Protein AF-A0A1G9MNF8-F1 (afdb_monomer_lite)

Secondary structure (DSSP, 8-state):
----HHHHHHHHHHHHHHHHHHHHHHHTTSTTHHHHHHHHHHHHHHHHHHHHHHHHHTT--

Radius of gyration: 14.58 Å; chains: 1; bounding box: 26×17×42 Å

Organism: NCBI:txid1121325

Foldseek 3Di:
DPPPPVNLVVVLVVVLVVLLVVLVVVLVVDPPSPVSNVVSVVVNVVVVVVSVVVVVVVVVD

pLDDT: mean 70.56, std 7.47, range [45.62, 80.38]

Sequence (61 aa):
MKMNRRILVVSTLIVSLLTSSFVLFWGKSINNSDMILSVFVIIEIILVIFLSVDILKNIKK

Structure (mmCIF, N/CA/C/O backbone):
data_AF-A0A1G9MNF8-F1
#
_entry.id   AF-A0A1G9MNF8-F1
#
loop_
_atom_site.group_PDB
_atom_site.id
_atom_site.type_symbol
_atom_site.label_atom_id
_atom_site.label_alt_id
_atom_site.label_comp_id
_atom_site.label_asym_id
_atom_site.label_entity_id
_atom_site.label_seq_id
_atom_site.pdbx_PDB_ins_code
_atom_site.Cartn_x
_atom_site.Cartn_y
_atom_site.Cartn_z
_atom_site.occupancy
_atom_site.B_iso_or_equiv
_atom_site.auth_seq_id
_atom_site.auth_comp_id
_atom_site.auth_asym_id
_atom_site.auth_atom_id
_atom_site.pdbx_PDB_model_num
ATOM 1 N N . MET A 1 1 ? -4.101 9.325 22.742 1.00 49.31 1 MET A N 1
ATOM 2 C CA . MET A 1 1 ? -5.017 9.908 21.734 1.00 49.31 1 MET A CA 1
ATOM 3 C C . MET A 1 1 ? -5.933 8.814 21.210 1.00 49.31 1 MET A C 1
ATOM 5 O O . MET A 1 1 ? -5.425 7.834 20.684 1.00 49.31 1 MET A O 1
ATOM 9 N N . LYS A 1 2 ? -7.259 8.939 21.371 1.00 56.25 2 LYS A N 1
ATOM 10 C CA . LYS A 1 2 ? -8.223 8.061 20.685 1.00 56.25 2 LYS A CA 1
ATOM 11 C C . LYS A 1 2 ? -8.244 8.466 19.209 1.00 56.25 2 LYS A C 1
ATOM 13 O O . LYS A 1 2 ? -9.028 9.317 18.811 1.00 56.25 2 LYS A O 1
ATOM 18 N N . MET A 1 3 ? -7.304 7.941 18.426 1.00 57.06 3 MET A N 1
ATOM 19 C CA . MET A 1 3 ? -7.290 8.146 16.981 1.00 57.06 3 MET A CA 1
ATOM 20 C C . MET A 1 3 ? -8.543 7.467 16.420 1.00 57.06 3 MET A C 1
ATOM 22 O O . MET A 1 3 ? -8.711 6.256 16.571 1.00 57.06 3 MET A O 1
ATOM 26 N N . ASN A 1 4 ? -9.464 8.240 15.842 1.00 72.50 4 ASN A N 1
ATOM 27 C CA . ASN A 1 4 ? -10.686 7.679 15.273 1.00 72.50 4 ASN A CA 1
ATOM 28 C C . ASN A 1 4 ? -10.295 6.648 14.208 1.00 72.50 4 ASN A C 1
ATOM 30 O O . ASN A 1 4 ? -9.603 6.996 13.255 1.00 72.50 4 ASN A O 1
ATOM 34 N N . ARG A 1 5 ? -10.753 5.392 14.338 1.00 67.88 5 ARG A N 1
ATOM 35 C CA . ARG A 1 5 ? -10.441 4.303 13.384 1.00 67.88 5 ARG A CA 1
ATOM 36 C C . ARG A 1 5 ? -10.661 4.712 11.925 1.00 67.88 5 ARG A C 1
ATOM 38 O O . ARG A 1 5 ? -9.882 4.340 11.060 1.00 67.88 5 ARG A O 1
ATOM 45 N N . ARG A 1 6 ? -11.681 5.538 11.670 1.00 69.56 6 ARG A N 1
ATOM 46 C CA . ARG A 1 6 ? -11.963 6.107 10.344 1.00 69.56 6 ARG A CA 1
ATOM 47 C C . ARG A 1 6 ? -10.817 6.975 9.815 1.00 69.56 6 ARG A C 1
ATOM 49 O O . ARG A 1 6 ? -10.475 6.855 8.652 1.00 69.56 6 ARG A O 1
ATOM 56 N N . ILE A 1 7 ? -10.200 7.796 10.662 1.00 75.25 7 ILE A N 1
ATOM 57 C CA . ILE A 1 7 ? -9.069 8.659 10.285 1.00 75.25 7 ILE A CA 1
ATOM 58 C C . ILE A 1 7 ? -7.840 7.812 9.946 1.00 75.25 7 ILE A C 1
ATOM 60 O O . ILE A 1 7 ? -7.154 8.117 8.982 1.00 75.25 7 ILE A O 1
ATOM 64 N N . LEU A 1 8 ? -7.601 6.724 10.685 1.00 73.81 8 LEU A N 1
ATOM 65 C CA . LEU A 1 8 ? -6.471 5.825 10.434 1.00 73.81 8 LEU A CA 1
ATOM 66 C C . LEU A 1 8 ? -6.614 5.064 9.104 1.00 73.81 8 LEU A C 1
ATOM 68 O O . LEU A 1 8 ? -5.645 4.942 8.361 1.00 73.81 8 LEU A O 1
ATOM 72 N N . VAL A 1 9 ? -7.827 4.603 8.780 1.00 75.12 9 VAL A N 1
ATOM 73 C CA . VAL A 1 9 ? -8.136 3.963 7.486 1.00 75.12 9 VAL A CA 1
ATOM 74 C C . VAL A 1 9 ? -8.036 4.967 6.333 1.00 75.12 9 VAL A C 1
ATOM 76 O O . VAL A 1 9 ? -7.485 4.667 5.278 1.00 75.12 9 VAL A O 1
ATOM 79 N N . VAL A 1 10 ? -8.533 6.189 6.532 1.00 75.75 10 VAL A N 1
ATOM 80 C CA . VAL A 1 10 ? -8.449 7.244 5.515 1.00 75.75 10 VAL A CA 1
ATOM 81 C C . VAL A 1 10 ? -6.998 7.667 5.283 1.00 75.75 10 VAL A C 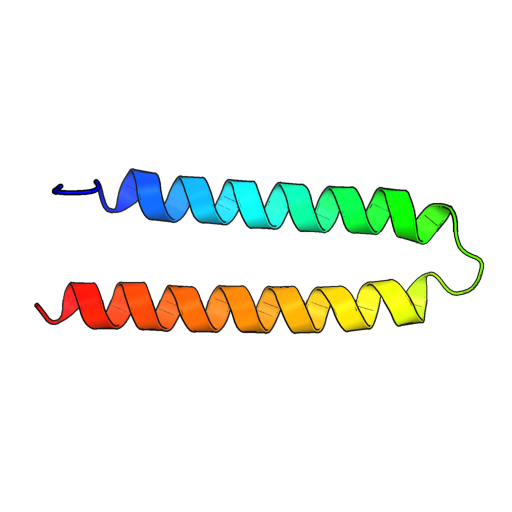1
ATOM 83 O O . VAL A 1 10 ? -6.585 7.776 4.133 1.00 75.75 10 VAL A O 1
ATOM 86 N N . SER A 1 11 ? -6.193 7.843 6.336 1.00 71.31 11 SER A N 1
ATOM 87 C CA . SER A 1 11 ? -4.782 8.212 6.175 1.00 71.31 11 SER A CA 1
ATOM 88 C C . SER A 1 11 ? -3.998 7.132 5.440 1.00 71.31 11 SER A C 1
ATOM 90 O O . SER A 1 11 ? -3.110 7.453 4.661 1.00 71.31 11 SER A O 1
ATOM 92 N N . THR A 1 12 ? -4.336 5.858 5.642 1.00 74.12 12 THR A N 1
ATOM 93 C CA . THR A 1 12 ? -3.677 4.769 4.919 1.00 74.12 12 THR A CA 1
ATOM 94 C C . THR A 1 12 ? -4.042 4.698 3.457 1.00 74.12 12 THR A C 1
ATOM 96 O O . THR A 1 12 ? -3.151 4.539 2.627 1.00 74.12 12 THR A O 1
ATOM 99 N N . LEU A 1 13 ? -5.324 4.854 3.133 1.00 76.50 13 LEU A N 1
ATOM 100 C CA . LEU A 1 13 ? -5.764 4.934 1.743 1.00 76.50 13 LEU A CA 1
ATOM 101 C C . LEU A 1 13 ? -5.084 6.098 1.017 1.00 76.50 13 LEU A C 1
ATOM 103 O O . LEU A 1 13 ? -4.622 5.928 -0.105 1.00 76.50 13 LEU A O 1
ATOM 107 N N . ILE A 1 14 ? -4.965 7.254 1.677 1.00 76.88 14 ILE A N 1
ATOM 108 C CA . ILE A 1 14 ? -4.273 8.424 1.124 1.00 76.88 14 ILE A CA 1
ATOM 109 C C . ILE A 1 14 ? -2.791 8.119 0.882 1.00 76.88 14 ILE A C 1
ATOM 111 O O . ILE A 1 14 ? -2.283 8.426 -0.193 1.00 76.88 14 ILE A O 1
ATOM 115 N N . VAL A 1 15 ? -2.099 7.503 1.845 1.00 78.62 15 VAL A N 1
ATOM 116 C CA . VAL A 1 15 ? -0.679 7.150 1.691 1.00 78.62 15 VAL A CA 1
ATOM 117 C C . VAL A 1 15 ? -0.477 6.173 0.533 1.00 78.62 15 VAL A C 1
ATOM 119 O O . VAL A 1 15 ? 0.389 6.431 -0.294 1.00 78.62 15 VAL A O 1
ATOM 122 N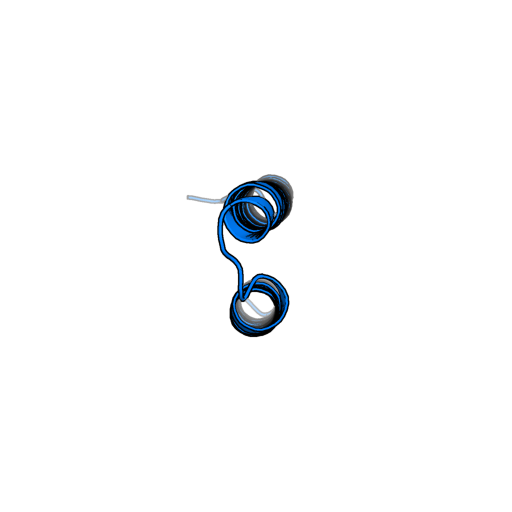 N . SER A 1 16 ? -1.308 5.131 0.421 1.00 77.69 16 SER A N 1
ATOM 123 C CA . SER A 1 16 ? -1.267 4.169 -0.695 1.00 77.69 16 SER A CA 1
ATOM 124 C C . SER A 1 16 ? -1.504 4.845 -2.055 1.00 77.69 16 SER A C 1
ATOM 126 O O . SER A 1 16 ? -0.738 4.660 -2.999 1.00 77.69 16 SER A O 1
ATOM 128 N N . LEU A 1 17 ? -2.508 5.722 -2.153 1.00 78.56 17 LEU A N 1
ATOM 129 C CA . LEU A 1 17 ? -2.783 6.486 -3.376 1.00 78.56 17 LEU A CA 1
ATOM 130 C C . LEU A 1 17 ? -1.611 7.386 -3.787 1.00 78.56 17 LEU A C 1
ATOM 132 O O . LEU A 1 17 ? -1.280 7.471 -4.974 1.00 78.56 17 LEU A O 1
ATOM 136 N N . LEU A 1 18 ? -0.978 8.050 -2.816 1.00 77.50 18 LEU A N 1
ATOM 137 C CA . LEU A 1 18 ? 0.184 8.902 -3.058 1.00 77.50 18 LEU A CA 1
ATOM 138 C C . LEU A 1 18 ? 1.398 8.082 -3.499 1.00 77.50 18 LEU A C 1
ATOM 140 O O . LEU A 1 18 ? 2.068 8.476 -4.453 1.00 77.50 18 LEU A O 1
ATOM 144 N N . THR A 1 19 ? 1.657 6.932 -2.870 1.00 76.94 19 THR A N 1
ATOM 145 C CA . THR A 1 19 ? 2.753 6.042 -3.276 1.00 76.94 19 THR A CA 1
ATOM 146 C C . THR A 1 19 ? 2.526 5.478 -4.669 1.00 76.94 19 THR A C 1
ATOM 148 O O . THR A 1 19 ? 3.420 5.571 -5.504 1.00 76.94 19 THR A O 1
ATOM 151 N N . SER A 1 20 ? 1.323 4.992 -4.971 1.00 71.75 20 SER A N 1
ATOM 152 C CA . SER A 1 20 ? 0.987 4.465 -6.296 1.00 71.75 20 SER A CA 1
ATOM 153 C C . SER A 1 20 ? 1.143 5.530 -7.395 1.00 71.75 20 SER A C 1
ATOM 155 O O . SER A 1 20 ? 1.781 5.291 -8.423 1.00 71.75 20 SER A O 1
ATOM 157 N N . SER A 1 21 ? 0.659 6.753 -7.145 1.00 71.88 21 SER A N 1
ATOM 158 C CA . SER A 1 21 ? 0.779 7.874 -8.090 1.00 71.88 21 SER A CA 1
ATOM 159 C C . SER A 1 21 ? 2.231 8.309 -8.305 1.00 71.88 21 SER A C 1
ATOM 161 O O . SER A 1 21 ? 2.642 8.565 -9.437 1.00 71.88 21 SER A O 1
ATOM 163 N N . PHE A 1 22 ? 3.023 8.363 -7.231 1.00 76.50 22 PHE A N 1
ATOM 164 C CA . PHE A 1 22 ? 4.445 8.692 -7.302 1.00 76.50 22 PHE A CA 1
ATOM 165 C C . PHE A 1 22 ? 5.216 7.661 -8.135 1.00 76.50 22 PHE A C 1
ATOM 167 O O . PHE A 1 22 ? 6.020 8.031 -8.988 1.00 76.50 22 PHE A O 1
ATOM 174 N N . VAL A 1 23 ? 4.920 6.374 -7.951 1.00 69.25 23 VAL A N 1
ATOM 175 C CA . VAL A 1 23 ? 5.566 5.277 -8.684 1.00 69.25 23 VAL A CA 1
ATOM 176 C C . VAL A 1 23 ? 5.188 5.285 -10.160 1.00 69.25 23 VAL A C 1
ATOM 178 O O . VAL A 1 23 ? 6.059 5.096 -11.001 1.00 69.25 23 VAL A O 1
ATOM 181 N N . LEU A 1 24 ? 3.928 5.555 -10.506 1.00 68.75 24 LEU A N 1
ATOM 182 C CA . LEU A 1 24 ? 3.510 5.693 -11.905 1.00 68.75 24 LEU A CA 1
ATOM 183 C C . LEU A 1 24 ? 4.204 6.870 -12.602 1.00 68.75 24 LEU A C 1
ATOM 185 O O . LEU A 1 24 ? 4.607 6.758 -13.762 1.00 68.75 24 LEU A O 1
ATOM 189 N N . PHE A 1 25 ? 4.369 7.990 -11.894 1.00 68.81 25 PHE A N 1
ATOM 190 C CA . PHE A 1 25 ? 5.064 9.162 -12.420 1.00 68.81 25 PHE A CA 1
ATOM 191 C C . PHE A 1 25 ? 6.567 8.903 -12.596 1.00 68.81 25 PHE A C 1
ATOM 193 O O . PHE A 1 25 ? 7.141 9.239 -13.630 1.00 68.81 25 PHE A O 1
ATOM 200 N N . TRP A 1 26 ? 7.197 8.249 -11.618 1.00 67.25 26 TRP A N 1
ATOM 201 C CA . TRP A 1 26 ? 8.625 7.937 -11.641 1.00 67.25 26 TRP A CA 1
ATOM 202 C C . TRP A 1 26 ? 8.967 6.807 -12.620 1.00 67.25 26 TRP A C 1
ATOM 204 O O . TRP A 1 26 ? 9.953 6.888 -13.350 1.00 67.25 26 TRP A O 1
ATOM 214 N N . GLY A 1 27 ? 8.123 5.775 -12.683 1.00 63.69 27 GLY A N 1
ATOM 215 C CA . GLY A 1 27 ? 8.258 4.636 -13.587 1.00 63.69 27 GLY A CA 1
ATOM 216 C C . GLY A 1 27 ? 8.250 5.064 -15.050 1.00 63.69 27 GLY A C 1
ATOM 217 O O . GLY A 1 27 ? 9.057 4.571 -15.824 1.00 63.69 27 GLY A O 1
ATOM 218 N N . LYS A 1 28 ? 7.445 6.067 -15.424 1.00 63.03 28 LYS A N 1
ATOM 219 C CA . LYS A 1 28 ? 7.457 6.641 -16.781 1.00 63.03 28 LYS A CA 1
ATOM 220 C C . LYS A 1 28 ? 8.779 7.310 -17.181 1.00 63.03 28 LYS A C 1
ATOM 222 O O . LYS A 1 28 ? 9.017 7.488 -18.370 1.00 63.03 28 LYS A O 1
ATOM 227 N N . SER A 1 29 ? 9.605 7.705 -16.213 1.00 64.94 29 SER A N 1
ATOM 228 C CA . SER A 1 29 ? 10.858 8.432 -16.444 1.00 64.94 29 SER A CA 1
ATOM 229 C C . SER A 1 29 ? 12.064 7.503 -16.655 1.00 64.94 29 SER A C 1
ATOM 231 O O . SER A 1 29 ? 13.093 7.929 -17.175 1.00 64.94 29 SER A O 1
ATOM 233 N N . ILE A 1 30 ? 11.967 6.226 -16.263 1.00 66.56 30 ILE A N 1
ATOM 234 C CA . ILE A 1 30 ? 13.105 5.296 -16.245 1.00 66.56 30 ILE A CA 1
ATOM 235 C C . ILE A 1 30 ? 12.859 4.132 -17.204 1.00 66.56 30 ILE A C 1
ATOM 237 O O . ILE A 1 30 ? 11.841 3.456 -17.125 1.00 66.56 30 ILE A O 1
ATOM 241 N N . ASN A 1 31 ? 13.848 3.841 -18.054 1.00 64.75 31 ASN A N 1
ATOM 242 C CA . ASN A 1 31 ? 13.812 2.782 -19.077 1.00 64.75 31 ASN A CA 1
ATOM 243 C C . ASN A 1 31 ? 13.568 1.352 -18.532 1.00 64.75 31 ASN A C 1
ATOM 245 O O . ASN A 1 31 ? 13.294 0.445 -19.307 1.00 64.75 31 ASN A O 1
ATOM 249 N N . ASN A 1 32 ? 13.651 1.162 -17.210 1.00 67.38 32 ASN A N 1
ATOM 250 C CA . ASN A 1 32 ? 13.385 -0.087 -16.483 1.00 67.38 32 ASN A CA 1
ATOM 251 C C . ASN A 1 32 ? 12.160 0.053 -15.557 1.00 67.38 32 ASN A C 1
ATOM 253 O O . ASN A 1 32 ? 12.187 -0.357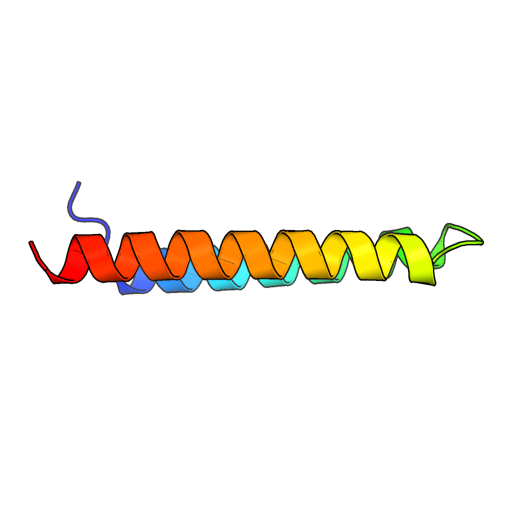 -14.392 1.00 67.38 32 ASN A O 1
ATOM 257 N N . SER A 1 33 ? 11.099 0.679 -16.065 1.00 66.94 33 SER A N 1
ATOM 258 C CA . SER A 1 33 ? 9.861 0.996 -15.344 1.00 66.94 33 SER A CA 1
ATOM 259 C C . SER A 1 33 ? 9.253 -0.207 -14.619 1.00 66.94 33 SER A C 1
ATOM 261 O O . SER A 1 33 ? 8.817 -0.081 -13.476 1.00 66.94 33 SER A O 1
ATOM 263 N N . ASP A 1 34 ? 9.285 -1.385 -15.244 1.00 70.12 34 ASP A N 1
ATOM 264 C CA . ASP A 1 34 ? 8.589 -2.589 -14.772 1.00 70.12 34 ASP A CA 1
ATOM 265 C C . ASP A 1 34 ? 9.238 -3.214 -13.528 1.00 70.12 34 ASP A C 1
ATOM 267 O O . ASP A 1 34 ? 8.553 -3.686 -12.615 1.00 70.12 34 ASP A O 1
ATOM 271 N N . MET A 1 35 ? 10.572 -3.171 -13.443 1.00 71.19 35 MET A N 1
ATOM 272 C CA . MET A 1 35 ? 11.307 -3.679 -12.280 1.00 71.19 35 MET A CA 1
ATOM 273 C C . MET A 1 35 ? 11.122 -2.765 -11.058 1.00 71.19 35 MET A C 1
ATOM 275 O O . MET A 1 35 ? 11.019 -3.233 -9.927 1.00 71.19 35 MET A O 1
ATOM 279 N N . ILE A 1 36 ? 11.030 -1.453 -11.276 1.00 72.69 36 ILE A N 1
ATOM 280 C CA . ILE A 1 36 ? 10.809 -0.477 -10.201 1.00 72.69 36 ILE A CA 1
ATOM 281 C C . ILE A 1 36 ? 9.360 -0.549 -9.707 1.00 72.69 36 ILE A C 1
ATOM 283 O O . ILE A 1 36 ? 9.124 -0.572 -8.499 1.00 72.69 36 ILE A O 1
ATOM 287 N N . LEU A 1 37 ? 8.399 -0.651 -10.631 1.00 72.12 37 LEU A N 1
ATOM 288 C CA . LEU A 1 37 ? 6.981 -0.840 -10.319 1.00 72.12 37 LEU A CA 1
ATOM 289 C C . LEU A 1 37 ? 6.758 -2.086 -9.456 1.00 72.12 37 LEU A C 1
ATOM 291 O O . LEU A 1 37 ? 6.086 -2.010 -8.430 1.00 72.12 37 LEU A O 1
ATOM 295 N N . SER A 1 38 ? 7.361 -3.217 -9.825 1.00 67.94 38 SER A N 1
ATOM 296 C CA . SER A 1 38 ? 7.205 -4.475 -9.082 1.00 67.94 38 SER A CA 1
ATOM 297 C C . SER A 1 38 ? 7.785 -4.418 -7.663 1.00 67.94 38 SER A C 1
ATOM 299 O O . SER A 1 38 ? 7.119 -4.855 -6.724 1.00 67.94 38 SER A O 1
ATOM 301 N N . VAL A 1 39 ? 8.965 -3.819 -7.464 1.00 77.19 39 VAL A N 1
ATOM 302 C CA . VAL A 1 39 ? 9.543 -3.623 -6.117 1.00 77.19 39 VAL A CA 1
ATOM 303 C C . VAL A 1 39 ? 8.643 -2.741 -5.248 1.00 77.19 39 VAL A C 1
ATOM 305 O O . VAL A 1 39 ? 8.431 -3.039 -4.072 1.00 77.19 39 VAL A O 1
ATOM 308 N N . PHE A 1 40 ? 8.063 -1.688 -5.820 1.00 73.38 40 PHE A N 1
ATOM 309 C CA . PHE A 1 40 ? 7.160 -0.805 -5.087 1.00 73.38 40 PHE A CA 1
ATOM 310 C C . PHE A 1 40 ? 5.833 -1.466 -4.718 1.00 73.38 40 PHE A C 1
ATOM 312 O O . PHE A 1 40 ? 5.384 -1.301 -3.587 1.00 73.38 40 PHE A O 1
ATOM 319 N N . VAL A 1 41 ? 5.243 -2.260 -5.614 1.00 73.44 41 VAL A N 1
ATOM 320 C CA . VAL A 1 41 ? 4.031 -3.041 -5.312 1.00 73.44 41 VAL A CA 1
ATOM 321 C C . VAL A 1 41 ? 4.285 -4.005 -4.151 1.00 73.44 41 VAL A C 1
ATOM 323 O O . VAL A 1 41 ? 3.452 -4.124 -3.255 1.00 73.44 41 VAL A O 1
ATOM 326 N N . ILE A 1 42 ? 5.457 -4.647 -4.105 1.00 79.12 42 ILE A N 1
ATOM 327 C CA . ILE A 1 42 ? 5.840 -5.522 -2.986 1.00 79.12 42 ILE A CA 1
ATOM 328 C C . ILE A 1 42 ? 5.915 -4.729 -1.672 1.00 79.12 42 ILE A C 1
ATOM 330 O O . ILE A 1 42 ? 5.377 -5.172 -0.656 1.00 79.12 42 ILE A O 1
ATOM 334 N N . ILE A 1 43 ? 6.538 -3.548 -1.685 1.00 80.25 43 ILE A N 1
ATOM 335 C CA . ILE A 1 43 ? 6.629 -2.671 -0.506 1.00 80.25 43 ILE A CA 1
ATOM 336 C C . ILE A 1 43 ? 5.236 -2.214 -0.051 1.00 8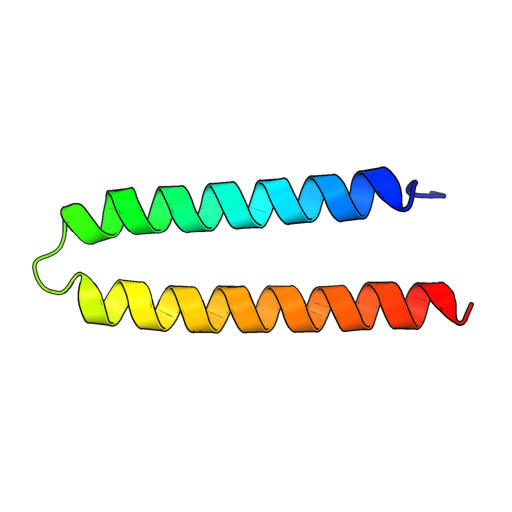0.25 43 ILE A C 1
ATOM 338 O O . ILE A 1 43 ? 4.949 -2.223 1.146 1.00 80.25 43 ILE A O 1
ATOM 342 N N . GLU A 1 44 ? 4.358 -1.859 -0.989 1.00 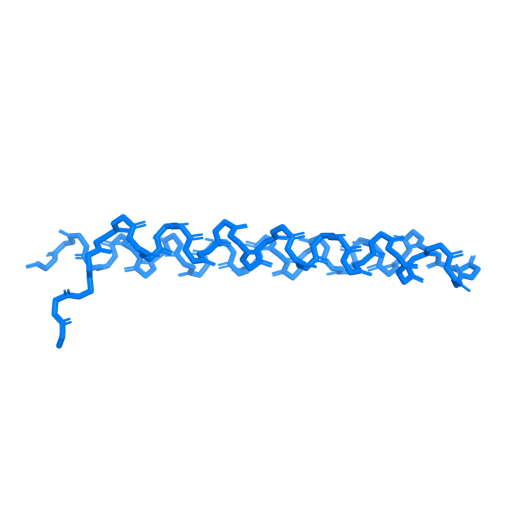74.62 44 GLU A N 1
ATOM 343 C CA . GLU A 1 44 ? 2.991 -1.424 -0.703 1.00 74.62 44 GLU A CA 1
ATOM 344 C C . GLU A 1 44 ? 2.165 -2.553 -0.070 1.00 74.62 44 GLU A C 1
ATOM 346 O O . GLU A 1 44 ? 1.501 -2.338 0.944 1.00 74.62 44 GLU A O 1
ATOM 351 N N . ILE A 1 45 ? 2.294 -3.784 -0.574 1.00 77.69 45 ILE A N 1
ATOM 352 C CA . ILE A 1 45 ? 1.663 -4.973 0.017 1.00 77.69 45 ILE A CA 1
ATOM 353 C C . ILE A 1 45 ? 2.164 -5.209 1.448 1.00 77.69 45 ILE A C 1
ATOM 355 O O . ILE A 1 45 ? 1.357 -5.455 2.347 1.00 77.69 45 ILE A O 1
ATOM 359 N N . ILE A 1 46 ? 3.475 -5.100 1.693 1.00 80.38 46 ILE A N 1
ATOM 360 C CA . ILE A 1 46 ? 4.050 -5.252 3.040 1.00 80.38 46 ILE A CA 1
ATOM 361 C C . ILE A 1 46 ? 3.479 -4.195 3.991 1.00 80.38 46 ILE A C 1
ATOM 363 O O . ILE A 1 46 ? 3.076 -4.529 5.107 1.00 80.38 46 ILE A O 1
ATOM 367 N N . LEU A 1 47 ? 3.390 -2.940 3.545 1.00 76.69 47 LEU A N 1
ATOM 368 C CA . LEU A 1 47 ? 2.802 -1.837 4.308 1.00 76.69 47 LEU A CA 1
ATOM 369 C C . LEU A 1 47 ? 1.335 -2.106 4.657 1.00 76.69 47 LEU A C 1
ATOM 371 O O . LEU A 1 47 ? 0.948 -1.964 5.817 1.00 76.69 47 LEU A O 1
ATOM 375 N N . VAL A 1 48 ? 0.535 -2.554 3.687 1.00 76.69 48 VAL A N 1
ATOM 376 C CA . VAL A 1 48 ? -0.879 -2.905 3.891 1.00 76.69 48 VAL A CA 1
ATOM 377 C C . VAL A 1 48 ? -1.031 -4.050 4.895 1.00 76.69 48 VAL A C 1
ATOM 379 O O . VAL A 1 48 ? -1.897 -3.982 5.772 1.00 76.69 48 VAL A O 1
ATOM 382 N N . ILE A 1 49 ? -0.180 -5.078 4.826 1.00 79.00 49 ILE A N 1
ATOM 383 C CA . ILE A 1 49 ? -0.181 -6.190 5.788 1.00 79.00 49 ILE A CA 1
ATOM 384 C C . ILE A 1 49 ? 0.156 -5.684 7.191 1.00 79.00 49 ILE A C 1
ATOM 386 O O . ILE A 1 49 ? -0.567 -5.992 8.139 1.00 79.00 49 ILE A O 1
ATOM 390 N N . PHE A 1 50 ? 1.214 -4.882 7.332 1.00 78.12 50 PHE A N 1
ATOM 391 C CA . PHE A 1 50 ? 1.644 -4.351 8.627 1.00 78.12 50 PHE A CA 1
ATOM 392 C C . PHE A 1 50 ? 0.533 -3.541 9.293 1.00 78.12 50 PHE A C 1
ATOM 394 O O . PHE A 1 50 ? 0.253 -3.698 10.482 1.00 78.12 50 PHE A O 1
ATOM 401 N N . LEU A 1 51 ? -0.162 -2.731 8.500 1.00 71.31 51 LEU A N 1
ATOM 402 C CA . LEU A 1 51 ? -1.248 -1.898 8.984 1.00 71.31 51 LEU A CA 1
ATOM 403 C C . LEU A 1 51 ? -2.516 -2.690 9.291 1.00 71.31 51 LEU A C 1
ATOM 405 O O . LEU A 1 51 ? -3.201 -2.397 10.268 1.00 71.31 51 LEU A O 1
ATOM 409 N N . SER A 1 52 ? -2.794 -3.737 8.517 1.00 69.75 52 SER A N 1
ATOM 410 C CA . SER A 1 52 ? -3.875 -4.680 8.808 1.00 69.75 52 SER A CA 1
ATOM 411 C C . SER A 1 52 ? -3.630 -5.403 10.132 1.00 69.75 52 SER A C 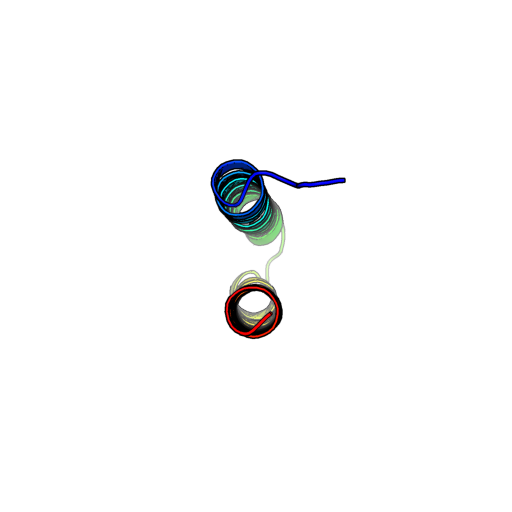1
ATOM 413 O O . SER A 1 52 ? -4.549 -5.517 10.942 1.00 69.75 52 SER A O 1
ATOM 415 N N . VAL A 1 53 ? -2.390 -5.832 10.397 1.00 77.62 53 VAL A N 1
ATOM 416 C CA . VAL A 1 53 ? -1.988 -6.437 11.677 1.00 77.62 53 VAL A CA 1
ATOM 417 C C . VAL A 1 53 ? -2.131 -5.439 12.823 1.00 77.62 53 VAL A C 1
ATOM 419 O O . VAL A 1 53 ? -2.661 -5.804 13.873 1.00 77.62 53 VAL A O 1
ATOM 422 N N . ASP A 1 54 ? -1.706 -4.190 12.633 1.00 71.06 54 ASP A N 1
ATOM 423 C CA . ASP A 1 54 ? -1.808 -3.148 13.657 1.00 71.06 54 ASP A CA 1
ATOM 424 C C . ASP A 1 54 ? -3.277 -2.827 13.986 1.00 71.06 54 ASP A C 1
ATOM 426 O O . ASP A 1 54 ? -3.686 -2.848 15.149 1.00 71.06 54 ASP A O 1
ATOM 430 N N . ILE A 1 55 ? -4.129 -2.681 12.964 1.00 67.69 55 ILE A N 1
ATOM 431 C CA . ILE A 1 55 ? -5.583 -2.539 13.126 1.00 67.69 55 ILE A CA 1
ATOM 432 C C . ILE A 1 55 ? -6.162 -3.739 13.888 1.00 67.69 55 ILE A C 1
ATOM 434 O O . ILE A 1 55 ? -6.915 -3.544 14.842 1.00 67.69 55 ILE A O 1
ATOM 438 N N . LEU A 1 56 ? -5.801 -4.973 13.519 1.00 67.56 56 LEU A N 1
ATOM 439 C CA . LEU A 1 56 ? -6.311 -6.188 14.164 1.00 67.56 56 LEU A CA 1
ATOM 440 C C . LEU A 1 56 ? -5.893 -6.272 15.641 1.00 67.56 56 LEU A C 1
ATOM 442 O O . LEU A 1 56 ? -6.695 -6.623 16.511 1.00 67.56 56 LEU A O 1
ATOM 446 N N . LYS A 1 57 ? -4.640 -5.915 15.935 1.00 68.94 57 LYS A N 1
ATOM 447 C CA . LYS A 1 57 ? -4.072 -5.891 17.288 1.00 68.94 57 LYS A CA 1
ATOM 448 C C . LYS A 1 57 ? -4.737 -4.823 18.158 1.00 68.94 57 LYS A C 1
ATOM 450 O O . LYS A 1 57 ? -4.947 -5.052 19.345 1.00 68.94 57 LYS A O 1
ATOM 455 N N . ASN A 1 58 ? -5.135 -3.707 17.553 1.00 59.78 58 ASN A N 1
ATOM 456 C CA . ASN A 1 58 ? -5.849 -2.607 18.197 1.00 59.78 58 ASN A CA 1
ATOM 457 C C . ASN A 1 58 ? -7.385 -2.806 18.236 1.00 59.78 58 ASN A C 1
ATOM 459 O O . ASN A 1 58 ? -8.111 -1.982 18.792 1.00 59.78 58 ASN A O 1
ATOM 463 N N . ILE A 1 59 ? -7.907 -3.876 17.621 1.00 59.16 59 ILE A N 1
ATOM 464 C CA . ILE A 1 59 ? -9.305 -4.328 17.760 1.00 59.16 59 ILE A CA 1
ATOM 465 C C . ILE A 1 59 ? -9.471 -5.317 18.915 1.00 59.16 59 ILE A C 1
ATOM 467 O O . ILE A 1 59 ? -10.527 -5.337 19.538 1.00 59.16 59 ILE A O 1
ATOM 471 N N . LYS A 1 60 ? -8.441 -6.116 19.218 1.00 53.12 60 LYS A N 1
ATOM 472 C CA . LYS A 1 60 ? -8.452 -7.085 20.329 1.00 53.12 60 LYS A CA 1
ATOM 473 C C . LYS A 1 60 ? -8.220 -6.472 21.722 1.00 53.12 60 LYS A C 1
ATOM 475 O O . LYS A 1 60 ? -8.260 -7.212 22.700 1.00 53.12 60 LYS A O 1
ATOM 480 N N . LYS A 1 61 ? -7.957 -5.168 21.809 1.00 45.62 61 LYS A N 1
ATOM 481 C CA . LYS A 1 61 ? -7.805 -4.394 23.051 1.00 45.62 61 LYS A CA 1
ATOM 482 C C . LYS A 1 61 ? -9.009 -3.482 23.240 1.00 45.62 61 LYS A C 1
ATOM 484 O O . LYS A 1 61 ? -9.388 -3.285 24.411 1.00 45.62 61 LYS A O 1
#